Protein AF-A0A7S3SKR7-F1 (afdb_monomer_lite)

Sequence (146 aa):
GEEEERGVGASDSLAQLAGYVDRLGEVCPWTARQRAADLLFHTRKELLEVEQVLRAKEIDESALCSELGDVLFDVLLLIRVAARDLSPAAVSLEACAAAACAKLRRRAPYVSGAAVPASPEEAEAWWQRTKEAEKAEAAKGEEPPP

pLDDT: mean 88.5, std 14.44, range [35.28, 98.5]

Radius of gyration: 19.33 Å; chains: 1; bounding box: 54×40×47 Å

InterPro domains:
  IPR004518 NTP pyrophosphohydrolase MazG-like domain [PF03819] (44-111)
  IPR011551 NTP pyrophosphohydrolase MazG [PTHR30522] (11-138)

Secondary structure (DSSP, 8-state):
---S--PPPHHHHHHHHHHHHHHHHHH-HHHHH--HHHHHHHHHHHHHHHHHHHTSSS--HHHHHHHHHHHHHHHHHHHHHHHHHS-TTTS-HHHHHHHHHHHHHHH-GGGGTS---SSHHHHHHHHHHHHHHHHHHHHTTPPPP-

Foldseek 3Di:
DPDPDPDQDPVRVLVVLLVVLLVCCVPPPVLVPDALVNLVVQLVVLVVQLVVQVPDPDHDPVSNVVSVVSNSSSVSSSLNRNCVVDPVVCGHPVNVVVVVVVLCCQQPVVVVPPDDAPDPVRSVVSNVVSVVVCVVCVVVVHHPDD

Structure (mmCIF, N/CA/C/O backbone):
data_AF-A0A7S3SKR7-F1
#
_entry.id   AF-A0A7S3SKR7-F1
#
loop_
_atom_site.group_PDB
_atom_site.id
_atom_site.type_symbol
_atom_site.label_atom_id
_atom_site.label_alt_id
_atom_site.label_comp_id
_atom_site.label_asym_id
_atom_site.label_entity_id
_atom_site.label_seq_id
_atom_site.pdbx_PDB_ins_code
_atom_site.Cartn_x
_atom_site.Cartn_y
_atom_site.Cartn_z
_atom_site.occupancy
_atom_site.B_iso_or_equiv
_atom_site.auth_seq_id
_atom_site.auth_comp_id
_atom_site.auth_asym_id
_atom_site.auth_atom_id
_atom_site.pdbx_PDB_model_num
ATOM 1 N N . GLY A 1 1 ? -34.530 -3.551 -21.176 1.00 39.09 1 GLY A N 1
ATOM 2 C CA . GLY A 1 1 ? -33.165 -4.084 -21.287 1.00 39.09 1 GLY A CA 1
ATOM 3 C C . GLY A 1 1 ? -32.473 -3.666 -20.026 1.00 39.09 1 GLY A C 1
ATOM 4 O O . GLY A 1 1 ? -32.080 -2.518 -19.933 1.00 39.09 1 GLY A O 1
ATOM 5 N N . GLU A 1 2 ? -32.509 -4.533 -19.025 1.00 35.28 2 GLU A N 1
ATOM 6 C CA . GLU A 1 2 ? -32.189 -4.222 -17.627 1.00 35.28 2 GLU A CA 1
ATOM 7 C C . GLU A 1 2 ? -30.813 -4.800 -17.269 1.00 35.28 2 GLU A C 1
ATOM 9 O O . GLU A 1 2 ? -30.697 -5.650 -16.393 1.00 35.28 2 GLU A O 1
ATOM 14 N N . GLU A 1 3 ? -29.766 -4.396 -17.993 1.00 43.12 3 GLU A N 1
ATOM 15 C CA . GLU A 1 3 ? -28.391 -4.849 -17.709 1.00 43.12 3 GLU A CA 1
ATOM 16 C C . GLU A 1 3 ? -27.381 -3.718 -17.485 1.00 43.12 3 GLU A C 1
ATOM 18 O O . GLU A 1 3 ? -26.205 -3.991 -17.264 1.00 43.12 3 GLU A O 1
ATOM 23 N N . GLU A 1 4 ? -27.810 -2.459 -17.441 1.00 46.44 4 GLU A N 1
ATOM 24 C CA . GLU A 1 4 ? -26.892 -1.319 -17.361 1.00 46.44 4 GLU A CA 1
ATOM 25 C C . GLU A 1 4 ? -27.109 -0.516 -16.074 1.00 46.44 4 GLU A C 1
ATOM 27 O O . GLU A 1 4 ? -27.610 0.594 -16.110 1.00 46.44 4 GLU A O 1
ATOM 32 N N . GLU A 1 5 ? -26.802 -1.131 -14.925 1.00 43.78 5 GLU A N 1
ATOM 33 C CA . GLU A 1 5 ? -26.439 -0.455 -13.661 1.00 43.78 5 GLU A CA 1
ATOM 34 C C . GLU A 1 5 ? -26.072 -1.509 -12.594 1.00 43.78 5 GLU A C 1
ATOM 36 O O . GLU A 1 5 ? -26.720 -1.678 -11.563 1.00 43.78 5 GLU A O 1
ATOM 41 N N . ARG A 1 6 ? -25.009 -2.287 -12.834 1.00 51.09 6 ARG A N 1
ATOM 42 C CA . ARG A 1 6 ? -24.298 -2.922 -11.715 1.00 51.09 6 ARG A CA 1
ATOM 43 C C . ARG A 1 6 ? -23.200 -1.959 -11.306 1.00 51.09 6 ARG A C 1
ATOM 45 O O . ARG A 1 6 ? -22.224 -1.805 -12.033 1.00 51.09 6 ARG A O 1
ATOM 52 N N . GLY A 1 7 ? -23.402 -1.276 -10.180 1.00 48.62 7 GLY A N 1
ATOM 53 C CA . GLY A 1 7 ? -22.378 -0.436 -9.571 1.00 48.62 7 GLY A CA 1
ATOM 54 C C . GLY A 1 7 ? -21.063 -1.206 -9.474 1.00 48.62 7 GLY A C 1
ATOM 55 O O . GLY A 1 7 ? -21.043 -2.346 -9.011 1.00 48.62 7 GLY A O 1
ATOM 56 N N . VAL A 1 8 ? -19.994 -0.589 -9.970 1.00 52.41 8 VAL A N 1
ATOM 57 C CA . VAL A 1 8 ? -18.626 -1.114 -9.923 1.00 52.41 8 VAL A CA 1
ATOM 58 C C . VAL A 1 8 ? -18.305 -1.422 -8.458 1.00 52.41 8 VAL A C 1
ATOM 60 O O . VAL A 1 8 ? -18.342 -0.527 -7.611 1.00 52.41 8 VAL A O 1
ATOM 63 N N . GLY A 1 9 ? -18.076 -2.694 -8.125 1.00 63.62 9 GLY A N 1
ATOM 64 C CA . GLY A 1 9 ? -17.754 -3.085 -6.754 1.00 63.62 9 GLY A CA 1
ATOM 65 C C . GLY A 1 9 ? -16.398 -2.514 -6.327 1.00 63.62 9 GLY A C 1
ATOM 66 O O . GLY A 1 9 ? -15.559 -2.199 -7.165 1.00 63.62 9 GLY A O 1
ATOM 67 N N . ALA A 1 10 ? -16.118 -2.427 -5.023 1.00 66.25 10 ALA A N 1
ATOM 68 C CA . ALA A 1 10 ? -14.816 -1.943 -4.533 1.00 66.25 10 ALA A CA 1
ATOM 69 C C . ALA A 1 10 ? -13.618 -2.728 -5.120 1.00 66.25 10 ALA A C 1
ATOM 71 O O . ALA A 1 10 ? -12.568 -2.151 -5.396 1.00 66.25 10 ALA A O 1
ATOM 72 N N . SER A 1 11 ? -13.798 -4.033 -5.367 1.00 71.75 11 SER A N 1
ATOM 73 C CA . SER A 1 11 ? -12.809 -4.877 -6.054 1.00 71.75 11 SER A CA 1
ATOM 74 C C . SER A 1 11 ? -12.595 -4.469 -7.516 1.00 71.75 11 SER A C 1
ATOM 76 O O . SER A 1 11 ? -11.479 -4.574 -8.020 1.00 71.75 11 SER A O 1
ATOM 78 N N . ASP A 1 12 ? -13.640 -3.988 -8.186 1.00 87.31 12 ASP A N 1
ATOM 79 C CA . ASP A 1 12 ? -13.592 -3.586 -9.591 1.00 87.31 12 ASP A CA 1
ATOM 80 C C . ASP A 1 12 ? -12.916 -2.211 -9.739 1.00 87.31 12 ASP A C 1
ATOM 82 O O . ASP A 1 12 ? -12.088 -2.025 -10.630 1.00 87.31 12 ASP A O 1
ATOM 86 N N . SER A 1 13 ? -13.179 -1.271 -8.821 1.00 93.38 13 SER A N 1
ATOM 87 C CA . SER A 1 13 ? -12.523 0.048 -8.806 1.00 93.38 13 SER A CA 1
ATOM 88 C C . SER A 1 13 ? -11.021 -0.050 -8.527 1.00 93.38 13 SER A C 1
ATOM 90 O O . SER A 1 13 ? -10.226 0.633 -9.172 1.00 93.38 13 SER A O 1
ATOM 92 N N . LEU A 1 14 ? -10.606 -0.926 -7.603 1.00 94.56 14 LEU A N 1
ATOM 93 C CA . LEU A 1 14 ? -9.185 -1.152 -7.324 1.00 94.56 14 LEU A CA 1
ATOM 94 C C . LEU A 1 14 ? -8.464 -1.768 -8.531 1.00 94.56 14 LEU A C 1
ATOM 96 O O . LEU A 1 14 ? -7.369 -1.328 -8.884 1.00 94.56 14 LEU A O 1
ATOM 100 N N . ALA A 1 15 ? -9.084 -2.755 -9.184 1.00 95.00 15 ALA A N 1
ATOM 101 C CA . ALA A 1 15 ? -8.542 -3.355 -10.400 1.00 95.00 15 ALA A CA 1
ATOM 102 C C . ALA A 1 15 ? -8.433 -2.327 -11.539 1.00 95.00 15 ALA A C 1
ATOM 104 O O . ALA A 1 15 ? -7.425 -2.289 -12.246 1.00 95.00 15 ALA A O 1
ATOM 105 N N . GLN A 1 16 ? -9.432 -1.453 -11.686 1.00 96.75 16 GLN A N 1
ATOM 106 C CA . GLN A 1 16 ? -9.399 -0.366 -12.661 1.00 96.75 16 GLN A CA 1
ATOM 107 C C . GLN A 1 16 ? -8.255 0.620 -12.380 1.00 96.75 16 GLN A C 1
ATOM 109 O O . GLN A 1 16 ? -7.514 0.963 -13.302 1.00 96.75 16 GLN A O 1
ATOM 114 N N . LEU A 1 17 ? -8.069 1.039 -11.124 1.00 97.50 17 LEU A N 1
ATOM 115 C CA . LEU A 1 17 ? -6.967 1.922 -10.733 1.00 97.50 17 LEU A CA 1
ATOM 116 C C . LEU A 1 17 ? -5.602 1.294 -11.045 1.00 97.50 17 LEU A C 1
ATOM 118 O O . LEU A 1 17 ? -4.753 1.951 -11.648 1.00 97.50 17 LEU A O 1
ATOM 122 N N . ALA A 1 18 ? -5.407 0.019 -10.694 1.00 96.75 18 ALA A N 1
ATOM 123 C CA . ALA A 1 18 ? -4.184 -0.711 -11.023 1.00 96.75 18 ALA A CA 1
ATOM 124 C C . ALA A 1 18 ? -3.937 -0.741 -12.544 1.00 96.75 18 ALA A C 1
ATOM 126 O O . ALA A 1 18 ? -2.838 -0.420 -12.994 1.00 96.75 18 ALA A O 1
ATOM 127 N N . GLY A 1 19 ? -4.977 -1.003 -13.343 1.00 97.44 19 GLY A N 1
ATOM 128 C CA . GLY A 1 19 ? -4.891 -0.968 -14.806 1.00 97.44 19 GLY A CA 1
ATOM 129 C C . GLY A 1 19 ? -4.534 0.413 -15.372 1.00 97.44 19 GLY A C 1
ATOM 130 O O . GLY A 1 19 ? -3.744 0.514 -16.314 1.00 97.44 19 GLY A O 1
ATOM 131 N N . TYR A 1 20 ? -5.056 1.498 -14.792 1.00 98.31 20 TYR A N 1
ATOM 132 C CA . TYR A 1 20 ? -4.659 2.855 -15.181 1.00 98.31 20 TYR A CA 1
ATOM 133 C C . TYR A 1 20 ? -3.203 3.157 -14.828 1.00 98.31 20 TYR A C 1
ATOM 135 O O . TYR A 1 20 ? -2.496 3.742 -15.648 1.00 98.31 20 TYR A O 1
ATOM 143 N N . VAL A 1 21 ? -2.727 2.727 -13.659 1.00 98.00 21 VAL A N 1
ATOM 144 C CA . VAL A 1 21 ? -1.318 2.870 -13.264 1.00 98.00 21 VAL A CA 1
ATOM 145 C C . VAL A 1 21 ? -0.394 2.100 -14.209 1.00 98.00 21 VAL A C 1
ATOM 147 O O . VAL A 1 21 ? 0.626 2.642 -14.649 1.00 98.00 21 VAL A O 1
ATOM 150 N N . ASP A 1 22 ? -0.766 0.880 -14.593 1.00 96.12 22 ASP A N 1
ATOM 151 C CA . ASP A 1 22 ? -0.016 0.106 -15.583 1.00 96.12 22 ASP A CA 1
ATOM 152 C C . ASP A 1 22 ? 0.060 0.833 -16.920 1.00 96.12 22 ASP A C 1
ATOM 154 O O . ASP A 1 22 ? 1.152 0.996 -17.478 1.00 96.12 22 ASP A O 1
ATOM 158 N N . ARG A 1 23 ? -1.080 1.358 -17.385 1.00 97.81 23 ARG A N 1
ATOM 159 C CA . ARG A 1 23 ? -1.151 2.127 -18.625 1.00 97.81 23 ARG A CA 1
ATOM 160 C C . ARG A 1 23 ? -0.303 3.393 -18.561 1.00 97.81 23 ARG A C 1
ATOM 162 O O . ARG A 1 23 ? 0.401 3.689 -19.525 1.00 97.81 23 ARG A O 1
ATOM 169 N N . LEU A 1 24 ? -0.310 4.122 -17.443 1.00 97.81 24 LEU A N 1
ATOM 170 C CA . LEU A 1 24 ? 0.572 5.275 -17.230 1.00 97.81 24 LEU A CA 1
ATOM 171 C C . LEU A 1 24 ? 2.045 4.877 -17.365 1.00 97.81 24 LEU A C 1
ATOM 173 O O . LEU A 1 24 ? 2.809 5.589 -18.014 1.00 97.81 24 LEU A O 1
ATOM 177 N N . GLY A 1 25 ? 2.435 3.722 -16.825 1.00 94.56 25 GLY A N 1
ATOM 178 C CA . GLY A 1 25 ? 3.785 3.179 -16.978 1.00 94.56 25 GLY A CA 1
ATOM 179 C C . GLY A 1 25 ? 4.194 2.894 -18.429 1.00 94.56 25 GLY A C 1
ATOM 180 O O . GLY A 1 25 ? 5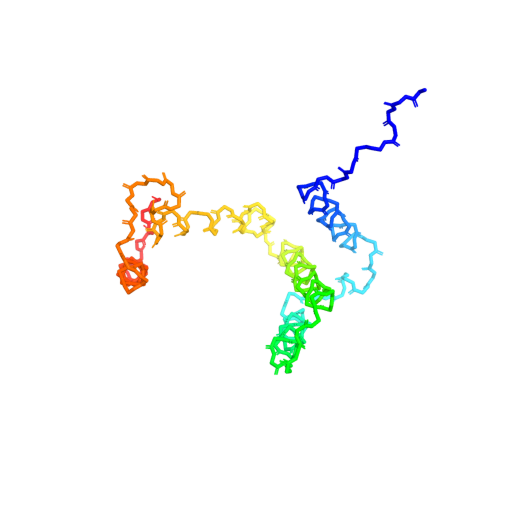.388 2.876 -18.723 1.00 94.56 25 GLY A O 1
ATOM 181 N N . GLU A 1 26 ? 3.233 2.686 -19.330 1.00 94.81 26 GLU A N 1
ATOM 182 C CA . GLU A 1 26 ? 3.468 2.437 -20.757 1.00 94.81 26 GLU A CA 1
ATOM 183 C C . GLU A 1 26 ? 3.466 3.714 -21.602 1.00 94.81 26 GLU A C 1
ATOM 185 O O . GLU A 1 26 ? 4.275 3.841 -22.521 1.00 94.81 26 GLU A O 1
ATOM 190 N N . VAL A 1 27 ? 2.539 4.643 -21.333 1.00 97.25 27 VAL A N 1
ATOM 191 C CA . VAL A 1 27 ? 2.265 5.770 -22.245 1.00 97.25 27 VAL A CA 1
ATOM 192 C C . VAL A 1 27 ? 2.652 7.139 -21.704 1.00 97.25 27 VAL A C 1
ATOM 194 O O . VAL A 1 27 ? 2.736 8.087 -22.484 1.00 97.25 27 VAL A O 1
ATOM 197 N N . CYS A 1 28 ? 2.875 7.285 -20.396 1.00 97.69 28 CYS A N 1
ATOM 198 C CA . CYS A 1 28 ? 3.147 8.586 -19.795 1.00 97.69 28 C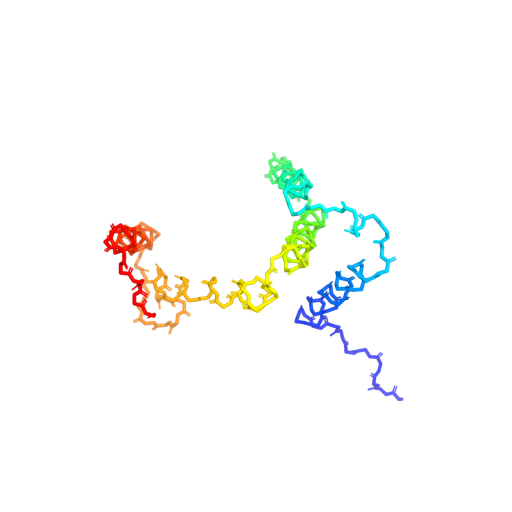YS A CA 1
ATOM 199 C C . CYS A 1 28 ? 4.658 8.886 -19.779 1.00 97.69 28 CYS A C 1
ATOM 201 O O . CYS A 1 28 ? 5.413 8.243 -19.041 1.00 97.69 28 CYS A O 1
ATOM 203 N N . PRO A 1 29 ? 5.136 9.911 -20.514 1.00 96.75 29 PRO A N 1
ATOM 204 C CA . PRO A 1 29 ? 6.556 10.259 -20.536 1.00 96.75 29 PRO A CA 1
ATOM 205 C C . PRO A 1 29 ? 7.060 10.796 -19.190 1.00 96.75 29 PRO A C 1
ATOM 207 O O . PRO A 1 29 ? 8.257 10.723 -18.917 1.00 96.75 29 PRO A O 1
ATOM 210 N N . TRP A 1 30 ? 6.173 11.333 -18.344 1.00 97.12 30 TRP A N 1
ATOM 211 C CA . TRP A 1 30 ? 6.537 11.728 -16.984 1.00 97.12 30 TRP A CA 1
ATOM 212 C C . TRP A 1 30 ? 6.820 10.497 -16.120 1.00 97.12 30 TRP A C 1
ATOM 214 O O . TRP A 1 30 ? 7.888 10.435 -15.514 1.00 97.12 30 TRP A O 1
ATOM 224 N N . THR A 1 31 ? 5.941 9.487 -16.145 1.00 96.19 31 THR A N 1
ATOM 225 C CA . THR A 1 31 ? 6.119 8.217 -15.417 1.00 96.19 31 THR A CA 1
ATOM 226 C C . THR A 1 31 ? 7.371 7.475 -15.878 1.00 96.19 31 THR A C 1
ATOM 228 O O . THR A 1 31 ? 8.146 6.982 -15.059 1.00 96.19 31 THR A O 1
ATOM 231 N N . ALA A 1 32 ? 7.638 7.465 -17.188 1.00 93.31 32 ALA A N 1
ATOM 232 C CA . ALA A 1 32 ? 8.845 6.865 -17.753 1.00 93.31 32 ALA A CA 1
ATOM 233 C C . ALA A 1 32 ? 10.152 7.482 -17.213 1.00 93.31 32 ALA A C 1
ATOM 235 O O . ALA A 1 32 ? 11.179 6.809 -17.194 1.00 93.31 32 ALA A O 1
ATOM 236 N N . ARG A 1 33 ? 10.126 8.742 -16.755 1.00 95.69 33 ARG A N 1
ATOM 237 C CA . ARG A 1 33 ? 11.293 9.451 -16.201 1.00 95.69 33 ARG A CA 1
ATOM 238 C C . ARG A 1 33 ? 11.458 9.302 -14.690 1.00 95.69 33 ARG A C 1
ATOM 240 O O . ARG A 1 33 ? 12.537 9.605 -14.190 1.00 95.69 33 ARG A O 1
ATOM 247 N N . GLN A 1 34 ? 10.423 8.875 -13.970 1.00 96.31 34 GLN A N 1
ATOM 248 C CA . GLN A 1 34 ? 10.490 8.744 -12.513 1.00 96.31 34 GLN A CA 1
ATOM 249 C C . GLN A 1 34 ? 11.355 7.558 -12.118 1.00 96.31 34 GLN A C 1
ATOM 251 O O . GLN A 1 34 ? 11.276 6.516 -12.763 1.00 96.31 34 GLN A O 1
AT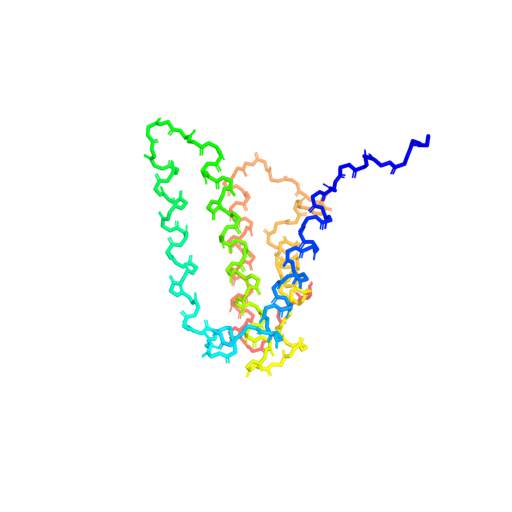OM 256 N N . ARG A 1 35 ? 12.116 7.679 -11.031 1.00 92.81 35 ARG A N 1
ATOM 257 C CA . ARG A 1 35 ? 12.672 6.530 -10.301 1.00 92.81 35 ARG A CA 1
ATOM 258 C C . ARG A 1 35 ? 11.847 6.305 -9.043 1.00 92.81 35 ARG A C 1
ATOM 260 O O . ARG A 1 35 ? 11.294 7.257 -8.495 1.00 92.81 35 ARG A O 1
ATOM 267 N N . ALA A 1 36 ? 11.832 5.078 -8.528 1.00 91.50 36 ALA A N 1
ATOM 268 C CA . ALA A 1 36 ? 11.063 4.747 -7.323 1.00 91.50 36 ALA A CA 1
ATOM 269 C C . ALA A 1 36 ? 11.378 5.674 -6.127 1.00 91.50 36 ALA A C 1
ATOM 271 O O . ALA A 1 36 ? 10.477 6.111 -5.419 1.00 91.50 36 ALA A O 1
ATOM 272 N N . ALA A 1 37 ? 12.649 6.040 -5.932 1.00 91.94 37 ALA A N 1
ATOM 273 C CA . ALA A 1 37 ? 13.052 6.942 -4.851 1.00 91.94 37 ALA A CA 1
ATOM 274 C C . ALA A 1 37 ? 12.494 8.369 -5.000 1.00 91.94 37 ALA A C 1
ATOM 276 O O . ALA A 1 37 ? 12.212 9.014 -3.992 1.00 91.94 37 ALA A O 1
ATOM 277 N N . ASP A 1 38 ? 12.320 8.851 -6.234 1.00 92.56 38 ASP A N 1
ATOM 278 C CA . ASP A 1 38 ? 11.810 10.200 -6.502 1.00 92.56 38 ASP A CA 1
ATOM 279 C C . ASP A 1 38 ? 10.299 10.277 -6.206 1.00 92.56 38 ASP A C 1
ATOM 281 O O . ASP A 1 38 ? 9.808 11.294 -5.719 1.00 92.56 38 ASP A O 1
ATOM 285 N N . LEU A 1 39 ? 9.577 9.163 -6.389 1.00 94.88 39 LEU A N 1
ATOM 286 C CA . LEU A 1 39 ? 8.148 9.057 -6.079 1.00 94.88 39 LEU A CA 1
ATOM 287 C C . LEU A 1 39 ? 7.827 9.137 -4.581 1.00 94.88 39 LEU A C 1
ATOM 289 O O . LEU A 1 39 ? 6.735 9.563 -4.218 1.00 94.88 39 LEU A O 1
ATOM 293 N N . LEU A 1 40 ? 8.780 8.813 -3.697 1.00 94.06 40 LEU A N 1
ATOM 294 C CA . LEU A 1 40 ? 8.574 8.901 -2.244 1.00 94.06 40 LEU A CA 1
ATOM 295 C C . LEU A 1 40 ? 8.234 10.320 -1.776 1.00 94.06 40 LEU A C 1
ATOM 297 O O . LEU A 1 40 ? 7.627 10.484 -0.718 1.00 94.06 40 LEU A O 1
ATOM 301 N N . PHE A 1 41 ? 8.646 11.345 -2.526 1.00 94.00 41 PHE A N 1
ATOM 302 C CA . PHE A 1 41 ? 8.264 12.722 -2.233 1.00 94.00 41 PHE A CA 1
ATOM 303 C C . PHE A 1 41 ? 6.745 12.916 -2.334 1.00 94.00 41 PHE A C 1
ATOM 305 O O . PHE A 1 41 ? 6.163 13.496 -1.419 1.00 94.00 41 PHE A O 1
ATOM 312 N N . HIS A 1 42 ? 6.121 12.389 -3.392 1.00 92.75 42 HIS A N 1
ATOM 313 C CA . HIS A 1 42 ? 4.677 12.473 -3.619 1.00 92.75 42 HIS A CA 1
ATOM 314 C C . HIS A 1 42 ? 3.917 11.727 -2.521 1.00 92.75 42 HIS A C 1
ATOM 316 O O . HIS A 1 42 ? 3.168 12.348 -1.775 1.00 92.75 42 HIS A O 1
ATOM 322 N N . THR A 1 43 ? 4.282 10.468 -2.251 1.00 94.31 43 THR A N 1
ATOM 323 C CA . THR A 1 43 ? 3.594 9.672 -1.221 1.00 94.31 43 THR A CA 1
ATOM 324 C C . THR A 1 43 ? 3.672 10.316 0.165 1.00 94.31 43 THR A C 1
ATOM 326 O O . THR A 1 43 ? 2.732 10.258 0.953 1.00 94.31 43 THR A O 1
ATOM 329 N N . ARG A 1 44 ? 4.807 10.947 0.497 1.00 96.94 44 ARG A N 1
ATOM 330 C CA . ARG A 1 44 ? 4.962 11.674 1.765 1.00 96.94 44 ARG A CA 1
ATOM 331 C C . ARG A 1 44 ? 4.107 12.931 1.821 1.00 96.94 44 ARG A C 1
ATOM 333 O O . ARG A 1 44 ? 3.647 13.265 2.906 1.00 96.94 44 ARG A O 1
ATOM 340 N N . LYS A 1 45 ? 3.951 13.634 0.699 1.00 97.25 45 LYS A N 1
ATOM 341 C CA . LYS A 1 45 ? 3.087 14.807 0.602 1.00 97.25 45 LYS A CA 1
ATOM 342 C C . LYS A 1 45 ? 1.637 14.402 0.869 1.00 97.25 45 LYS A C 1
ATOM 344 O O . LYS A 1 45 ? 1.048 14.967 1.781 1.00 97.25 45 LYS A O 1
ATOM 349 N N . GLU A 1 46 ? 1.143 13.349 0.222 1.00 97.44 46 GLU A N 1
ATOM 350 C CA . GLU A 1 46 ? -0.276 12.982 0.361 1.00 97.44 46 GLU A CA 1
ATOM 351 C C . GLU A 1 46 ? -0.583 12.420 1.758 1.00 97.44 46 GLU A C 1
ATOM 353 O O . GLU A 1 46 ? -1.631 12.691 2.333 1.00 97.44 46 GLU A O 1
ATOM 358 N N . LEU A 1 47 ? 0.388 11.770 2.415 1.00 97.94 47 LEU A N 1
ATOM 359 C CA . LEU A 1 47 ? 0.264 11.430 3.840 1.00 97.94 47 LEU A CA 1
ATOM 360 C C . LEU A 1 47 ? 0.154 12.663 4.757 1.00 97.94 47 LEU A C 1
ATOM 362 O O . LEU A 1 47 ? -0.530 12.595 5.779 1.00 97.94 47 LEU A O 1
ATOM 366 N N . LEU A 1 48 ? 0.818 13.776 4.424 1.00 98.25 48 LEU A N 1
ATOM 367 C CA . LEU A 1 48 ? 0.670 15.031 5.168 1.00 98.25 48 LEU A CA 1
ATOM 368 C C . LEU A 1 48 ? -0.687 15.690 4.891 1.00 98.25 48 LEU A C 1
ATOM 370 O O . LEU A 1 48 ? -1.222 16.338 5.787 1.00 98.25 48 LEU A O 1
ATOM 374 N N . GLU A 1 49 ? -1.253 15.530 3.695 1.00 98.12 49 GLU A N 1
ATOM 375 C CA . GLU A 1 49 ? -2.593 16.032 3.354 1.00 98.12 49 GLU A CA 1
ATOM 376 C C . GLU A 1 49 ? -3.678 15.223 4.089 1.00 98.12 49 GLU A C 1
ATOM 378 O O . GLU A 1 49 ? -4.523 15.811 4.768 1.00 98.12 49 GLU A O 1
ATOM 383 N N . VAL A 1 50 ? -3.552 13.890 4.144 1.00 98.50 50 VAL A N 1
ATOM 384 C CA . VAL A 1 50 ? -4.360 13.026 5.032 1.00 98.50 50 VAL A CA 1
ATOM 385 C C . VAL A 1 50 ? -4.271 13.487 6.492 1.00 98.50 50 VAL A C 1
ATOM 387 O O . VAL A 1 50 ? -5.287 13.610 7.180 1.00 98.50 50 VAL A O 1
ATOM 390 N N . GLU A 1 51 ? -3.060 13.759 6.988 1.00 98.44 51 GLU A N 1
ATOM 391 C CA . GLU A 1 51 ? -2.854 14.244 8.355 1.00 98.44 51 GLU A CA 1
ATOM 392 C C . GLU A 1 51 ? -3.542 15.596 8.602 1.00 98.44 51 GLU A C 1
ATOM 394 O O . GLU A 1 51 ? -4.119 15.800 9.674 1.00 98.44 51 GLU A O 1
ATOM 399 N N . GLN A 1 52 ? -3.509 16.514 7.632 1.00 98.25 52 GLN A N 1
ATOM 400 C CA . GLN A 1 52 ? -4.188 17.807 7.736 1.00 98.25 52 GLN A CA 1
ATOM 401 C C . GLN A 1 52 ? -5.702 17.637 7.882 1.00 98.25 52 GLN A C 1
ATOM 403 O O . GLN A 1 52 ? -6.287 18.255 8.775 1.00 98.25 52 GLN A O 1
ATOM 408 N N . VAL A 1 53 ? -6.322 16.771 7.073 1.00 98.19 53 VAL A N 1
ATOM 409 C CA . VAL A 1 53 ? -7.768 16.506 7.143 1.00 98.19 53 VAL A CA 1
ATOM 410 C C . VAL A 1 53 ? -8.147 15.878 8.487 1.00 98.19 53 VAL A C 1
ATOM 412 O O . VAL A 1 53 ? -9.083 16.333 9.143 1.00 98.19 53 VAL A O 1
ATOM 415 N N . LEU A 1 54 ? -7.384 14.887 8.960 1.00 98.06 54 LEU A N 1
ATOM 416 C CA . LEU A 1 54 ? -7.653 14.203 10.233 1.00 98.06 54 LEU A CA 1
ATOM 417 C C . LEU A 1 54 ? -7.442 15.085 11.475 1.00 98.06 54 LEU A C 1
ATOM 419 O O . LEU A 1 54 ? -7.986 14.789 12.538 1.00 98.06 54 LEU A O 1
ATOM 423 N N . ARG A 1 55 ? -6.642 16.153 11.370 1.00 97.94 55 ARG A N 1
ATOM 424 C CA . ARG A 1 55 ? -6.392 17.113 12.462 1.00 97.94 55 ARG A CA 1
ATOM 425 C C . ARG A 1 55 ? -7.357 18.300 12.468 1.00 97.94 55 ARG A C 1
ATOM 427 O O . ARG A 1 55 ? -7.277 19.133 13.376 1.00 97.94 55 ARG A O 1
ATOM 434 N N . ALA A 1 56 ? -8.233 18.413 11.473 1.00 97.31 56 ALA A N 1
ATOM 435 C CA . ALA A 1 56 ? -9.243 19.457 11.434 1.00 97.31 56 ALA A CA 1
ATOM 436 C C . ALA A 1 56 ? -10.237 19.315 12.603 1.00 97.31 56 ALA A C 1
ATOM 438 O O . ALA A 1 56 ? -10.427 18.239 13.167 1.00 97.31 56 ALA A O 1
ATOM 439 N N . LYS A 1 57 ? -10.880 20.426 12.989 1.00 97.19 57 LYS A N 1
ATOM 440 C CA . LYS A 1 57 ? -11.917 20.403 14.040 1.00 97.19 57 LYS A CA 1
ATOM 441 C C . LYS A 1 57 ? -13.128 19.563 13.638 1.00 97.19 57 LYS A C 1
ATOM 443 O O . LYS A 1 57 ? -13.751 18.946 14.494 1.00 97.19 57 LYS A O 1
ATOM 448 N N . GLU A 1 58 ? -13.446 19.590 12.353 1.00 97.56 58 GLU A N 1
ATOM 449 C CA . GLU A 1 58 ? -14.491 18.804 11.715 1.00 97.56 58 GLU A CA 1
ATOM 450 C C . GLU A 1 58 ? -13.834 18.071 10.549 1.00 97.56 58 GLU A C 1
ATOM 452 O O . GLU A 1 58 ? -13.083 18.680 9.784 1.00 97.56 58 GLU A O 1
ATOM 457 N N . ILE A 1 59 ? -14.068 16.764 10.459 1.00 97.81 59 ILE A N 1
ATOM 458 C CA . ILE A 1 59 ? -13.474 15.921 9.422 1.00 97.81 59 ILE A CA 1
ATOM 459 C C . ILE A 1 59 ? -14.362 15.999 8.184 1.00 97.81 59 ILE A C 1
ATOM 461 O O . ILE A 1 59 ? -15.534 15.627 8.234 1.00 97.81 59 ILE A O 1
ATOM 465 N N . ASP A 1 60 ? -13.789 16.453 7.073 1.00 97.81 60 ASP A N 1
ATOM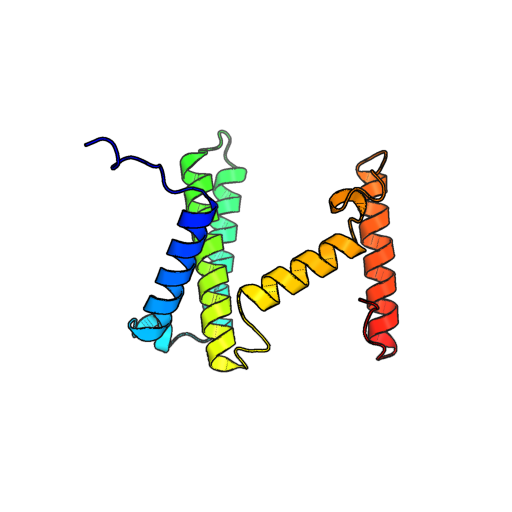 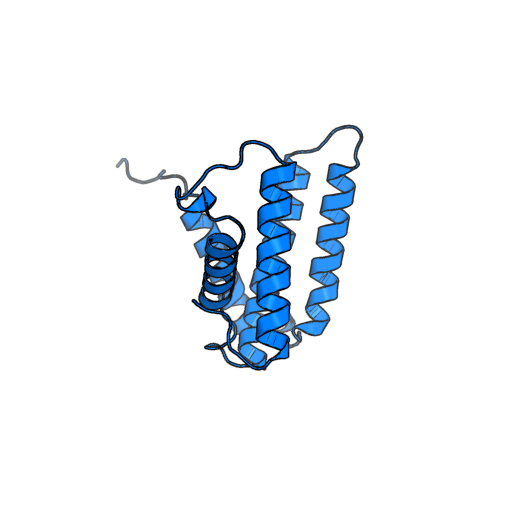466 C CA . ASP A 1 60 ? -14.400 16.313 5.755 1.00 97.81 60 ASP A CA 1
ATOM 467 C C . ASP A 1 60 ? -14.106 14.902 5.225 1.00 97.81 60 ASP A C 1
ATOM 469 O O . ASP A 1 60 ? -12.991 14.588 4.804 1.00 97.81 60 ASP A O 1
ATOM 473 N N . GLU A 1 61 ? -15.111 14.028 5.290 1.00 98.31 61 GLU A N 1
ATOM 474 C CA . GLU A 1 61 ? -15.008 12.630 4.857 1.00 98.31 61 GLU A CA 1
ATOM 475 C C . GLU A 1 61 ? -14.718 12.500 3.355 1.00 98.31 61 GLU A C 1
ATOM 477 O O . GLU A 1 61 ? -14.018 11.573 2.942 1.00 98.31 61 GLU A O 1
ATOM 482 N N . SER A 1 62 ? -15.216 13.433 2.535 1.00 98.12 62 SER A N 1
ATOM 483 C CA . SER A 1 62 ? -14.978 13.424 1.091 1.00 98.12 62 SER A CA 1
ATOM 484 C C . SER A 1 62 ? -13.537 13.804 0.783 1.00 98.12 62 SER A C 1
ATOM 486 O O . SER A 1 62 ? -12.899 13.147 -0.040 1.00 98.12 62 SER A O 1
ATOM 488 N N . ALA A 1 63 ? -13.015 14.834 1.454 1.00 98.00 63 ALA A N 1
ATOM 489 C CA . ALA A 1 63 ? -11.608 15.200 1.347 1.00 98.00 63 ALA A CA 1
ATOM 490 C C . ALA A 1 63 ? -10.720 14.046 1.826 1.00 98.00 63 ALA A C 1
ATOM 492 O O . ALA A 1 63 ? -9.828 13.620 1.101 1.00 98.00 63 ALA A O 1
ATOM 493 N N . LEU A 1 64 ? -11.026 13.450 2.984 1.00 98.44 64 LEU A N 1
ATOM 494 C CA . LEU A 1 64 ? -10.269 12.313 3.511 1.00 98.44 64 LEU A CA 1
ATOM 495 C C . LEU A 1 64 ? -10.243 11.130 2.533 1.00 98.44 64 LEU A C 1
ATOM 497 O O . LEU A 1 64 ? -9.196 10.516 2.336 1.00 98.44 64 LEU A O 1
ATOM 501 N N . CYS A 1 65 ? -11.382 10.806 1.914 1.00 97.94 65 CYS A N 1
ATOM 502 C CA . CYS A 1 65 ? -11.457 9.746 0.913 1.00 97.94 65 CYS A CA 1
ATOM 503 C C . CYS A 1 65 ? -10.618 10.066 -0.334 1.00 97.94 65 CYS A C 1
ATOM 505 O O . CYS A 1 65 ? -10.006 9.152 -0.887 1.00 97.94 65 CYS A O 1
ATOM 507 N N . SER A 1 66 ? -10.579 11.333 -0.762 1.00 98.00 66 SER A N 1
ATOM 508 C CA . SER A 1 66 ? -9.737 11.786 -1.877 1.00 98.00 66 SER A CA 1
ATOM 509 C C . SER A 1 66 ? -8.257 11.590 -1.558 1.00 98.00 66 SER A C 1
ATOM 511 O O . SER A 1 66 ? -7.576 10.870 -2.281 1.00 98.00 66 SER A O 1
ATOM 513 N N . GLU A 1 67 ? -7.790 12.111 -0.420 1.00 98.38 67 GLU A N 1
ATOM 514 C CA . GLU A 1 67 ? -6.372 12.039 -0.039 1.00 98.38 67 GLU A CA 1
ATOM 515 C C . GLU A 1 67 ? -5.900 10.593 0.196 1.00 98.38 67 GLU A C 1
ATOM 517 O O . GLU A 1 67 ? -4.797 10.199 -0.185 1.00 98.38 67 GLU A O 1
ATOM 522 N N . LEU A 1 68 ? -6.748 9.739 0.784 1.00 98.25 68 LEU A N 1
ATOM 523 C CA . LEU A 1 68 ? -6.455 8.305 0.905 1.00 98.25 68 LEU A CA 1
ATOM 524 C C . LEU A 1 68 ? -6.411 7.605 -0.463 1.00 98.25 68 LEU A C 1
ATOM 526 O O . LEU A 1 68 ? -5.640 6.658 -0.643 1.00 98.25 68 LEU A O 1
ATOM 530 N N . GLY A 1 69 ? -7.226 8.059 -1.417 1.00 98.00 69 GLY A N 1
ATOM 531 C CA . GLY A 1 69 ? -7.183 7.621 -2.809 1.00 98.00 69 GLY A CA 1
ATOM 532 C C . GLY A 1 69 ? -5.868 7.997 -3.492 1.00 98.00 69 GLY A C 1
ATOM 533 O O . GLY A 1 69 ? -5.279 7.150 -4.165 1.00 98.00 69 GLY A O 1
ATOM 534 N N . ASP A 1 70 ? -5.365 9.206 -3.249 1.00 98.31 70 ASP A N 1
ATOM 535 C CA . ASP A 1 70 ? -4.080 9.669 -3.779 1.00 98.31 70 ASP A CA 1
ATOM 536 C C . ASP A 1 70 ? -2.907 8.886 -3.175 1.00 98.31 70 ASP A C 1
ATOM 538 O O . ASP A 1 70 ? -2.034 8.418 -3.907 1.00 98.31 70 ASP A O 1
ATOM 542 N N . VAL A 1 71 ? -2.938 8.588 -1.868 1.00 98.25 71 VAL A N 1
ATOM 543 C CA . VAL A 1 71 ? -1.966 7.673 -1.238 1.00 98.25 71 VAL A CA 1
ATOM 544 C C . VAL A 1 71 ? -2.002 6.283 -1.886 1.00 98.25 71 VAL A C 1
ATOM 546 O O . VAL A 1 71 ? -0.950 5.688 -2.138 1.00 98.25 71 VAL A O 1
ATOM 549 N N . LEU A 1 72 ? -3.193 5.744 -2.167 1.00 97.56 72 LEU A N 1
ATOM 550 C CA . LEU A 1 72 ? -3.337 4.447 -2.832 1.00 97.56 72 LEU A CA 1
ATOM 551 C C . LEU A 1 72 ? -2.764 4.479 -4.257 1.00 97.56 72 LEU A C 1
ATOM 553 O O . LEU A 1 72 ? -2.013 3.574 -4.632 1.00 97.56 72 LEU A O 1
ATOM 557 N N . PHE A 1 73 ? -3.085 5.515 -5.033 1.00 98.12 73 PHE A N 1
ATOM 558 C CA . PHE A 1 73 ? -2.540 5.732 -6.372 1.00 98.12 73 PHE A CA 1
ATOM 559 C C . PHE A 1 73 ? -1.008 5.817 -6.352 1.00 98.12 73 PHE A C 1
ATOM 561 O O . PHE A 1 73 ? -0.344 5.094 -7.099 1.00 98.12 73 PHE A O 1
ATOM 568 N N . ASP A 1 74 ? -0.442 6.625 -5.457 1.00 97.88 74 ASP A N 1
ATOM 569 C CA . ASP A 1 74 ? 1.000 6.822 -5.332 1.00 97.88 74 ASP A CA 1
ATOM 570 C C . ASP A 1 74 ? 1.738 5.534 -4.954 1.00 97.88 74 ASP A C 1
ATOM 572 O O . ASP A 1 74 ? 2.807 5.245 -5.499 1.00 97.88 74 ASP A O 1
ATOM 576 N N . VAL A 1 75 ? 1.168 4.714 -4.064 1.00 97.62 75 VAL A N 1
ATOM 577 C CA . VAL A 1 75 ? 1.738 3.404 -3.709 1.00 97.62 75 VAL A CA 1
ATOM 578 C C . VAL A 1 75 ? 1.718 2.452 -4.905 1.00 97.62 75 VAL A C 1
ATOM 580 O O . VAL A 1 75 ? 2.714 1.768 -5.154 1.00 97.62 75 VAL A O 1
ATOM 583 N N . LEU A 1 76 ? 0.627 2.410 -5.675 1.00 97.25 76 LEU A N 1
ATOM 584 C CA . LEU A 1 76 ? 0.552 1.589 -6.887 1.00 97.25 76 LEU A CA 1
ATOM 585 C C . LEU A 1 76 ? 1.564 2.055 -7.940 1.00 97.25 76 LEU A C 1
ATOM 587 O O . LEU A 1 76 ? 2.263 1.230 -8.534 1.00 97.25 76 LEU A O 1
ATOM 591 N N . LEU A 1 77 ? 1.698 3.368 -8.135 1.00 97.56 77 LEU A N 1
ATOM 592 C CA . LEU A 1 77 ? 2.677 3.946 -9.050 1.00 97.56 77 LEU A CA 1
ATOM 593 C C . LEU A 1 77 ? 4.113 3.633 -8.609 1.00 97.56 77 LEU A C 1
ATOM 595 O O . LEU A 1 77 ? 4.951 3.263 -9.437 1.00 97.56 77 LEU A O 1
ATOM 599 N N . LEU A 1 78 ? 4.389 3.712 -7.305 1.00 96.62 78 LEU A N 1
ATOM 600 C CA . LEU A 1 78 ? 5.671 3.336 -6.717 1.00 96.62 78 LEU A CA 1
ATOM 601 C C . LEU A 1 78 ? 5.993 1.859 -6.963 1.00 96.62 78 LEU A C 1
ATOM 603 O O . LEU A 1 78 ? 7.102 1.554 -7.403 1.00 96.62 78 LEU A O 1
ATOM 607 N N . ILE A 1 79 ? 5.037 0.951 -6.738 1.00 96.25 79 ILE A N 1
ATOM 608 C CA . ILE A 1 79 ? 5.191 -0.482 -7.037 1.00 96.25 79 ILE A CA 1
ATOM 609 C C . ILE A 1 79 ? 5.502 -0.675 -8.522 1.00 96.25 79 ILE A C 1
ATOM 611 O O . ILE A 1 79 ? 6.457 -1.371 -8.861 1.00 96.25 79 ILE A O 1
ATOM 615 N N . ARG A 1 80 ? 4.753 -0.019 -9.415 1.00 95.69 80 ARG A N 1
ATOM 616 C CA . ARG A 1 80 ? 4.917 -0.145 -10.868 1.00 95.69 80 ARG A CA 1
ATOM 617 C C . ARG A 1 80 ? 6.282 0.333 -11.367 1.00 95.69 80 ARG A C 1
ATOM 619 O O . ARG A 1 80 ? 6.864 -0.289 -12.263 1.00 95.69 80 ARG A O 1
ATOM 626 N N . VAL A 1 81 ? 6.795 1.432 -10.816 1.00 95.38 81 VAL A N 1
ATOM 627 C CA . VAL A 1 81 ? 8.123 1.964 -11.159 1.00 95.38 81 VAL A CA 1
ATOM 628 C C . VAL A 1 81 ? 9.233 1.123 -10.525 1.00 95.38 81 VAL A C 1
ATOM 630 O O . VAL A 1 81 ? 10.212 0.813 -11.199 1.00 95.38 81 VAL A O 1
ATOM 633 N N . ALA A 1 82 ? 9.066 0.667 -9.282 1.00 94.38 82 ALA A N 1
ATOM 634 C CA . ALA A 1 82 ? 10.015 -0.240 -8.641 1.00 94.38 82 ALA A CA 1
ATOM 635 C C . ALA A 1 82 ? 10.119 -1.586 -9.380 1.00 94.38 82 ALA A C 1
ATOM 637 O O . ALA A 1 82 ? 11.223 -2.087 -9.580 1.00 94.38 82 ALA A O 1
ATOM 638 N N . ALA A 1 83 ? 8.995 -2.135 -9.851 1.00 94.19 83 ALA A N 1
ATOM 639 C CA . ALA A 1 83 ? 8.948 -3.342 -10.677 1.00 94.19 83 ALA A CA 1
ATOM 640 C C . ALA A 1 83 ? 9.753 -3.187 -11.977 1.00 94.19 83 ALA A C 1
ATOM 642 O O . ALA A 1 83 ? 10.464 -4.106 -12.380 1.00 94.19 83 ALA A O 1
ATOM 643 N N . ARG A 1 84 ? 9.652 -2.012 -12.619 1.00 92.25 84 ARG A N 1
ATOM 644 C CA . ARG A 1 84 ? 10.396 -1.663 -13.840 1.00 92.25 84 ARG A CA 1
ATOM 645 C C . ARG A 1 84 ? 11.901 -1.567 -13.587 1.00 92.25 84 ARG A C 1
ATOM 647 O O . ARG A 1 84 ? 12.675 -2.034 -14.414 1.00 92.25 84 ARG A O 1
ATOM 654 N N . ASP A 1 85 ? 12.300 -0.933 -12.485 1.00 86.81 85 ASP A N 1
ATOM 655 C CA . ASP A 1 85 ? 13.711 -0.668 -12.165 1.00 86.81 85 ASP A CA 1
ATOM 656 C C . ASP A 1 85 ? 14.438 -1.899 -11.591 1.00 86.81 85 ASP A C 1
ATOM 658 O O . ASP A 1 85 ? 15.667 -1.960 -11.621 1.00 86.81 85 ASP A O 1
ATOM 662 N N . LEU A 1 86 ? 13.687 -2.866 -11.053 1.00 86.94 86 LEU A N 1
ATOM 663 C CA . LEU A 1 86 ? 14.201 -4.070 -10.401 1.00 86.94 86 LEU A CA 1
ATOM 664 C C . LEU A 1 86 ? 13.780 -5.337 -11.168 1.00 86.94 86 LEU A C 1
ATOM 666 O O . LEU A 1 86 ? 14.159 -5.538 -12.317 1.00 86.94 86 LEU A O 1
ATOM 670 N N . SER A 1 87 ? 13.033 -6.227 -10.512 1.00 82.38 87 SER A N 1
ATOM 671 C CA . SER A 1 87 ? 12.497 -7.456 -11.087 1.00 82.38 87 SER A CA 1
ATOM 672 C C . SER A 1 87 ? 10.987 -7.495 -10.851 1.00 82.38 87 SER A C 1
ATOM 674 O O . SER A 1 87 ? 10.575 -7.481 -9.686 1.00 82.38 87 SER A O 1
ATOM 676 N N . PRO A 1 88 ? 10.158 -7.617 -11.904 1.00 76.62 88 PRO A N 1
ATOM 677 C CA . PRO A 1 88 ? 8.708 -7.745 -11.763 1.00 76.62 88 PRO A CA 1
ATOM 678 C C . PRO A 1 88 ? 8.274 -8.958 -10.932 1.00 76.62 88 PRO A C 1
ATOM 680 O O . PRO A 1 88 ? 7.210 -8.939 -10.331 1.00 76.62 88 PRO A O 1
ATOM 683 N N . ALA A 1 89 ? 9.101 -10.009 -10.859 1.00 76.75 89 ALA A N 1
ATOM 684 C CA . ALA A 1 89 ? 8.830 -11.165 -10.003 1.00 76.75 89 ALA A CA 1
ATOM 685 C C . ALA A 1 89 ? 9.129 -10.891 -8.516 1.00 76.75 89 ALA A C 1
ATOM 687 O O . ALA A 1 89 ? 8.595 -11.575 -7.648 1.00 76.75 89 ALA A O 1
ATOM 688 N N . ALA A 1 90 ? 9.995 -9.917 -8.221 1.00 79.12 90 ALA A N 1
ATOM 689 C CA . ALA A 1 90 ? 10.379 -9.558 -6.856 1.00 79.12 90 ALA A CA 1
ATOM 690 C C . ALA A 1 90 ? 9.516 -8.426 -6.280 1.00 79.12 90 ALA A C 1
ATOM 692 O O . ALA A 1 90 ? 9.279 -8.387 -5.074 1.00 79.12 90 ALA A O 1
ATOM 693 N N . VAL A 1 91 ? 9.061 -7.498 -7.127 1.00 90.94 91 VAL A N 1
ATOM 694 C CA . VAL A 1 91 ? 8.248 -6.345 -6.731 1.00 90.94 91 VAL A CA 1
ATOM 695 C C . VAL A 1 91 ? 7.088 -6.214 -7.714 1.00 90.94 91 VAL A C 1
ATOM 697 O O . VAL A 1 91 ? 7.270 -5.752 -8.834 1.00 90.94 91 VAL A O 1
ATOM 700 N N . SER A 1 92 ? 5.902 -6.638 -7.285 1.00 93.75 92 SER A N 1
ATOM 701 C CA . SER A 1 92 ? 4.625 -6.486 -7.993 1.00 93.75 92 SER A CA 1
ATOM 702 C C . SER A 1 92 ? 3.515 -6.204 -6.983 1.00 93.75 92 SER A C 1
ATOM 704 O O . SER A 1 92 ? 3.715 -6.379 -5.776 1.00 93.75 92 SER A O 1
ATOM 706 N N . LEU A 1 93 ? 2.335 -5.795 -7.458 1.00 94.31 93 LEU A N 1
ATOM 707 C CA . LEU A 1 93 ? 1.176 -5.599 -6.588 1.00 94.31 93 LEU A CA 1
ATOM 708 C C . LEU A 1 93 ? 0.837 -6.891 -5.829 1.00 94.31 93 LEU A C 1
ATOM 710 O O . LEU A 1 93 ? 0.665 -6.873 -4.610 1.00 94.31 93 LEU A O 1
ATOM 714 N N . GLU A 1 94 ? 0.829 -8.021 -6.531 1.00 93.94 94 GLU A N 1
ATOM 715 C CA . GLU A 1 94 ? 0.559 -9.348 -5.979 1.00 93.94 94 GLU A CA 1
ATOM 716 C C . GLU A 1 94 ? 1.623 -9.758 -4.962 1.00 93.94 94 GLU A C 1
ATOM 718 O O . GLU A 1 94 ? 1.280 -10.224 -3.877 1.00 93.94 94 GLU A O 1
ATOM 723 N N . ALA A 1 95 ? 2.907 -9.558 -5.276 1.00 94.31 95 ALA A N 1
ATOM 724 C CA . ALA A 1 95 ? 4.003 -9.903 -4.375 1.00 94.31 95 ALA A CA 1
ATOM 725 C C . ALA A 1 95 ? 3.958 -9.061 -3.088 1.00 94.31 95 ALA A C 1
ATOM 727 O O . ALA A 1 95 ? 4.078 -9.599 -1.983 1.00 94.31 95 ALA A O 1
ATOM 728 N N . CYS A 1 96 ? 3.719 -7.750 -3.206 1.00 95.12 96 CYS A N 1
ATOM 729 C CA . CYS A 1 96 ? 3.572 -6.852 -2.063 1.00 95.12 96 CYS A CA 1
ATOM 730 C C . CYS A 1 96 ? 2.354 -7.218 -1.200 1.00 95.12 96 CYS A C 1
ATOM 732 O O . CYS A 1 96 ? 2.474 -7.299 0.027 1.00 95.12 96 CYS A O 1
ATOM 734 N N . ALA A 1 97 ? 1.204 -7.488 -1.824 1.00 94.69 97 ALA A N 1
ATOM 735 C CA . ALA A 1 97 ? -0.009 -7.906 -1.127 1.00 94.69 97 ALA A CA 1
ATOM 736 C C . ALA A 1 97 ? 0.181 -9.258 -0.422 1.00 94.69 97 ALA A C 1
ATOM 738 O O . ALA A 1 97 ? -0.127 -9.385 0.763 1.00 94.69 97 ALA A O 1
ATOM 739 N N . ALA A 1 98 ? 0.766 -10.249 -1.102 1.00 94.19 98 ALA A N 1
ATOM 740 C CA . ALA A 1 98 ? 1.060 -11.559 -0.527 1.00 94.19 98 ALA A CA 1
ATOM 741 C C . ALA A 1 98 ? 1.999 -11.451 0.683 1.00 94.19 98 ALA A C 1
ATOM 743 O O . ALA A 1 98 ? 1.728 -12.050 1.728 1.00 94.19 98 ALA A O 1
ATOM 744 N N . ALA A 1 99 ? 3.054 -10.634 0.585 1.00 93.94 99 ALA A N 1
ATOM 745 C CA . ALA A 1 99 ? 3.974 -10.379 1.689 1.00 93.94 99 ALA A CA 1
ATOM 746 C C . ALA A 1 99 ? 3.278 -9.705 2.887 1.00 93.94 99 ALA A C 1
ATOM 748 O O . ALA A 1 99 ? 3.532 -10.068 4.041 1.00 93.94 99 ALA A O 1
ATOM 749 N N . ALA A 1 100 ? 2.377 -8.748 2.638 1.00 94.38 100 ALA A N 1
ATOM 750 C CA . ALA A 1 100 ? 1.579 -8.112 3.684 1.00 94.38 100 ALA A CA 1
ATOM 751 C C . ALA A 1 100 ? 0.616 -9.108 4.352 1.00 94.38 100 ALA A C 1
ATOM 753 O O . ALA A 1 100 ? 0.579 -9.189 5.580 1.00 94.38 100 ALA A O 1
ATOM 754 N N . CYS A 1 101 ? -0.097 -9.925 3.571 1.00 93.94 101 CYS A N 1
ATOM 755 C CA . CYS A 1 101 ? -0.989 -10.960 4.090 1.00 93.94 101 CYS A CA 1
ATOM 756 C C . CYS A 1 101 ? -0.245 -12.005 4.929 1.00 93.94 101 CYS A C 1
ATOM 758 O O . CYS A 1 101 ? -0.704 -12.341 6.019 1.00 93.94 101 CYS A O 1
ATOM 760 N N . ALA A 1 102 ? 0.904 -12.506 4.464 1.00 92.12 102 ALA A N 1
ATOM 761 C CA . ALA A 1 102 ? 1.715 -13.463 5.218 1.00 92.12 102 ALA A CA 1
ATOM 762 C C . ALA A 1 102 ? 2.159 -12.877 6.569 1.00 92.12 102 ALA A C 1
ATOM 764 O O . ALA A 1 102 ? 1.987 -13.504 7.614 1.00 92.12 102 ALA A O 1
ATOM 765 N N . LYS A 1 103 ? 2.626 -11.621 6.568 1.00 92.56 103 LYS A N 1
ATOM 766 C CA . LYS A 1 103 ? 2.983 -10.892 7.793 1.00 92.56 103 LYS A CA 1
ATOM 767 C C . LYS A 1 103 ? 1.798 -10.752 8.751 1.00 92.56 103 LYS A C 1
ATOM 769 O O . LYS A 1 103 ? 1.969 -10.963 9.950 1.00 92.56 103 LYS A O 1
ATOM 774 N N . LEU A 1 104 ? 0.611 -10.414 8.241 1.00 92.56 104 LEU A N 1
ATOM 775 C CA . LEU A 1 104 ? -0.601 -10.305 9.057 1.00 92.56 104 LEU A CA 1
ATOM 776 C C . LEU A 1 104 ? -1.003 -11.654 9.659 1.00 92.56 104 LEU A C 1
ATOM 778 O O . LEU A 1 104 ? -1.286 -11.704 10.848 1.00 92.56 104 LEU A O 1
ATOM 782 N N . ARG A 1 105 ? -0.953 -12.757 8.901 1.00 89.69 105 ARG A N 1
ATOM 783 C CA . ARG A 1 105 ? -1.263 -14.095 9.442 1.00 89.69 105 ARG A CA 1
ATOM 784 C C . ARG A 1 105 ? -0.345 -14.485 10.600 1.00 89.69 105 ARG A C 1
ATOM 786 O O . ARG A 1 105 ? -0.821 -15.072 11.565 1.00 89.69 105 ARG A O 1
ATOM 793 N N . ARG A 1 106 ? 0.944 -14.129 10.531 1.00 90.38 106 ARG A N 1
ATOM 794 C CA . ARG A 1 106 ? 1.905 -14.417 11.608 1.00 90.38 106 ARG A CA 1
ATOM 795 C C . ARG A 1 106 ? 1.745 -13.495 12.815 1.00 90.38 106 ARG A C 1
ATOM 797 O O . ARG A 1 106 ? 1.696 -13.973 13.941 1.00 90.38 106 ARG A O 1
ATOM 804 N N . ARG A 1 107 ? 1.672 -12.175 12.603 1.00 91.81 107 ARG A N 1
ATOM 805 C CA . ARG A 1 107 ? 1.673 -11.184 13.701 1.00 91.81 107 ARG A CA 1
ATOM 806 C C . ARG A 1 107 ? 0.290 -10.892 14.288 1.00 91.81 107 ARG A C 1
ATOM 808 O O . ARG A 1 107 ? 0.203 -10.368 15.394 1.00 91.81 107 ARG A O 1
ATOM 815 N N . ALA A 1 108 ? -0.769 -11.216 13.555 1.00 90.88 108 ALA A N 1
ATOM 816 C CA . ALA A 1 108 ? -2.166 -11.009 13.919 1.00 90.88 108 ALA A CA 1
ATOM 817 C C . ALA A 1 108 ? -3.003 -12.268 13.585 1.00 90.88 108 ALA A C 1
ATOM 819 O O . ALA A 1 108 ? -3.898 -12.217 12.737 1.00 90.88 108 ALA A O 1
ATOM 820 N N . PRO A 1 109 ? -2.742 -13.420 14.239 1.00 83.81 109 PRO A N 1
ATOM 821 C CA . PRO A 1 109 ? -3.379 -14.704 13.906 1.00 83.81 109 PRO A CA 1
ATOM 822 C C . PRO A 1 109 ? -4.911 -14.721 14.097 1.00 83.81 109 PRO A C 1
ATOM 824 O O . PRO A 1 109 ? -5.601 -15.592 13.562 1.00 83.81 109 PRO A O 1
ATOM 827 N N . TYR A 1 110 ? -5.472 -13.731 14.801 1.00 86.50 110 TYR A N 1
ATOM 828 C CA . TYR A 1 110 ? -6.918 -13.483 14.874 1.00 86.50 110 TYR A CA 1
ATOM 829 C C . TYR A 1 110 ? -7.552 -13.192 13.513 1.00 86.50 110 TYR A C 1
ATOM 831 O O . TYR A 1 110 ? -8.726 -13.499 13.327 1.00 86.50 110 TYR A O 1
ATOM 839 N N . VAL A 1 111 ? -6.804 -12.647 12.548 1.00 87.31 111 VAL A N 1
ATOM 840 C CA . VAL A 1 111 ? -7.328 -12.343 11.205 1.00 87.31 111 VAL A CA 1
ATOM 841 C C . VAL A 1 111 ? -7.762 -13.615 10.467 1.00 87.31 111 VAL A C 1
ATOM 843 O O . VAL A 1 111 ? -8.696 -13.575 9.673 1.00 87.31 111 VAL A O 1
ATOM 846 N N . SER A 1 112 ? -7.133 -14.759 10.753 1.00 82.56 112 SER A N 1
ATOM 847 C CA . SER A 1 112 ? -7.528 -16.070 10.220 1.00 82.56 112 SER A CA 1
ATOM 848 C C . SER A 1 112 ? -8.420 -16.878 11.173 1.00 82.56 112 SER A C 1
ATOM 850 O O . SER A 1 112 ? -8.633 -18.064 10.941 1.00 82.56 112 SER A O 1
ATOM 852 N N . GLY A 1 113 ? -8.919 -16.267 12.255 1.00 78.38 113 GLY A N 1
ATOM 853 C CA . GLY A 1 113 ? -9.822 -16.907 13.217 1.00 78.38 113 GLY A CA 1
ATOM 854 C C . GLY A 1 113 ? -9.162 -17.886 14.195 1.00 78.38 113 GLY A C 1
ATOM 855 O O . GLY A 1 113 ? -9.871 -18.633 14.860 1.00 78.38 113 GLY A O 1
ATOM 856 N N . ALA A 1 114 ? -7.827 -17.904 14.300 1.00 73.38 114 ALA A N 1
ATOM 857 C CA . ALA A 1 114 ? -7.120 -18.882 15.133 1.00 73.38 114 ALA A CA 1
ATOM 858 C C . ALA A 1 114 ? -7.227 -18.587 16.643 1.00 73.38 114 ALA A C 1
ATOM 860 O O . ALA A 1 114 ? -7.341 -19.512 17.443 1.00 73.38 114 ALA A O 1
ATOM 861 N N . ALA A 1 115 ? -7.186 -17.310 17.038 1.00 77.44 115 ALA A N 1
ATOM 862 C CA . ALA A 1 115 ? -7.343 -16.859 18.423 1.00 77.44 115 ALA A CA 1
ATOM 863 C C . ALA A 1 115 ? -7.650 -15.359 18.443 1.00 77.44 115 ALA A C 1
ATOM 865 O O . ALA A 1 115 ? -6.972 -14.631 17.730 1.00 77.44 115 ALA A O 1
ATOM 866 N N . VAL A 1 116 ? -8.617 -14.898 19.244 1.00 86.31 116 VAL A N 1
ATOM 867 C CA . VAL A 1 116 ? -8.996 -13.475 19.370 1.00 86.31 116 VAL A CA 1
ATOM 868 C C . VAL A 1 116 ? -8.374 -12.890 20.646 1.00 86.31 116 VAL A C 1
ATOM 870 O O . VAL A 1 116 ? -8.558 -13.494 21.703 1.00 86.31 116 VAL A O 1
ATOM 873 N N . PRO A 1 117 ? -7.646 -11.758 20.584 1.00 89.38 117 PRO A N 1
ATOM 874 C CA . PRO A 1 117 ? -7.072 -11.129 21.770 1.00 89.38 117 PRO A CA 1
ATOM 875 C C . PRO A 1 117 ? -8.183 -10.564 22.664 1.00 89.38 117 PR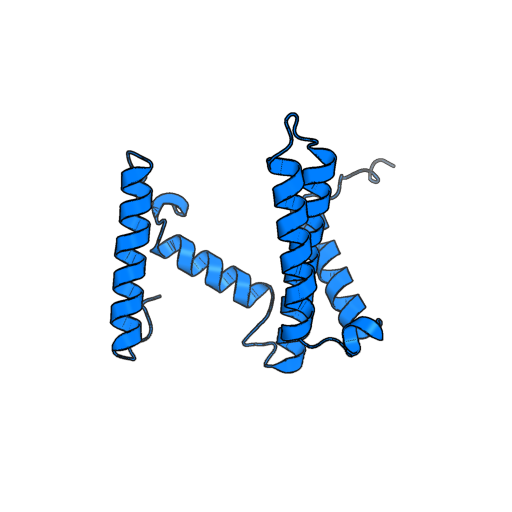O A C 1
ATOM 877 O O . PRO A 1 117 ? -9.171 -10.019 22.170 1.00 89.38 117 PRO A O 1
ATOM 880 N N . ALA A 1 118 ? -8.020 -10.670 23.981 1.00 92.00 118 ALA A N 1
ATOM 881 C CA . ALA A 1 118 ? -8.984 -10.183 24.963 1.00 92.00 118 ALA A CA 1
ATOM 882 C C . ALA A 1 118 ? -8.933 -8.656 25.151 1.00 92.00 118 ALA A C 1
ATOM 884 O O . ALA A 1 118 ? -9.878 -8.078 25.691 1.00 92.00 118 ALA A O 1
ATOM 885 N N . SER A 1 119 ? -7.852 -7.994 24.716 1.00 93.94 119 SER A N 1
ATOM 886 C CA . SER A 1 119 ? -7.702 -6.536 24.778 1.00 93.94 119 SER A CA 1
ATOM 887 C C . SER A 1 119 ? -6.769 -5.979 23.684 1.00 93.94 119 SER A C 1
ATOM 889 O O . SER A 1 119 ? -5.995 -6.737 23.086 1.00 93.94 119 SER A O 1
ATOM 891 N N . PRO A 1 120 ? -6.796 -4.656 23.419 1.00 93.94 120 PRO A N 1
ATOM 892 C CA . PRO A 1 120 ? -5.836 -3.997 22.529 1.00 93.94 120 PRO A CA 1
ATOM 893 C C . PRO A 1 120 ? -4.376 -4.201 22.957 1.00 93.94 120 PRO A C 1
ATOM 895 O O . PRO A 1 120 ? -3.508 -4.410 22.114 1.00 93.94 120 PRO A O 1
ATOM 898 N N . GLU A 1 121 ? -4.102 -4.193 24.262 1.00 95.94 121 GLU A N 1
ATOM 899 C CA . GLU A 1 121 ? -2.759 -4.405 24.812 1.00 95.94 121 GLU A CA 1
ATOM 900 C C . GLU A 1 121 ? -2.264 -5.823 24.532 1.00 95.94 121 GLU A C 1
ATOM 902 O O . GLU A 1 121 ? -1.094 -6.021 24.200 1.00 95.94 121 GLU A O 1
ATOM 907 N N . GLU A 1 122 ? -3.151 -6.817 24.622 1.00 92.38 122 GLU A N 1
ATOM 908 C CA . GLU A 1 122 ? -2.817 -8.186 24.246 1.00 92.38 122 GLU A CA 1
ATOM 909 C C . GLU A 1 122 ? -2.532 -8.294 22.740 1.00 92.38 122 GLU A C 1
ATOM 911 O O . GLU A 1 122 ? -1.528 -8.898 22.352 1.00 92.38 122 GLU A O 1
ATOM 916 N N . ALA A 1 123 ? -3.359 -7.668 21.896 1.00 92.56 123 ALA A N 1
ATOM 917 C CA . ALA A 1 123 ? -3.156 -7.643 20.447 1.00 92.56 123 ALA A CA 1
ATOM 918 C C . ALA A 1 123 ? -1.791 -7.035 20.067 1.00 92.56 123 ALA A C 1
ATOM 920 O O . ALA A 1 123 ? -1.061 -7.604 19.249 1.00 92.56 123 ALA A O 1
ATOM 921 N N . GLU A 1 124 ? -1.417 -5.923 20.705 1.00 93.50 124 GLU A N 1
ATOM 922 C CA . GLU A 1 124 ? -0.121 -5.262 20.527 1.00 93.50 124 GLU A CA 1
ATOM 923 C C . GLU A 1 124 ? 1.036 -6.135 21.037 1.00 93.50 124 GLU A C 1
ATOM 925 O O . GLU A 1 124 ? 2.050 -6.304 20.355 1.00 93.50 124 GLU A O 1
ATOM 930 N N . ALA A 1 125 ? 0.883 -6.770 22.204 1.00 91.50 125 ALA A N 1
ATOM 931 C CA . ALA A 1 125 ? 1.898 -7.666 22.751 1.00 91.50 125 ALA A CA 1
ATOM 932 C C . ALA A 1 125 ? 2.153 -8.881 21.842 1.00 91.50 125 ALA A C 1
ATOM 934 O O . ALA A 1 125 ? 3.288 -9.343 21.716 1.00 91.50 125 ALA A O 1
ATOM 935 N N . TRP A 1 126 ? 1.125 -9.424 21.188 1.00 90.50 126 TRP A N 1
ATOM 936 C CA . TRP A 1 126 ? 1.284 -10.501 20.203 1.00 90.50 126 TRP A CA 1
ATOM 937 C C . TRP A 1 126 ? 2.072 -10.030 18.979 1.00 90.50 126 TRP A C 1
ATOM 939 O O . TRP A 1 126 ? 3.012 -10.709 18.544 1.00 90.50 126 TRP A O 1
ATOM 949 N N . TRP A 1 127 ? 1.729 -8.845 18.473 1.00 93.38 127 TRP A N 1
ATOM 950 C CA . TRP A 1 127 ? 2.404 -8.234 17.337 1.00 93.38 127 TRP A CA 1
ATOM 951 C C . TRP A 1 127 ? 3.894 -8.013 17.610 1.00 93.38 127 TRP A C 1
ATOM 953 O O . TRP A 1 127 ? 4.737 -8.421 16.804 1.00 93.38 127 TRP A O 1
ATOM 963 N N . GLN A 1 128 ? 4.234 -7.403 18.751 1.00 94.19 128 GLN A N 1
ATOM 964 C CA . GLN A 1 128 ? 5.624 -7.106 19.105 1.00 94.19 128 GLN A CA 1
ATOM 965 C C . GLN A 1 128 ? 6.436 -8.377 19.364 1.00 94.19 128 GLN A C 1
ATOM 967 O O . GLN A 1 128 ? 7.515 -8.506 18.790 1.00 94.19 128 GLN A O 1
ATOM 972 N N . ARG A 1 129 ? 5.900 -9.358 20.109 1.00 93.00 129 ARG A N 1
ATOM 973 C CA . ARG A 1 129 ? 6.593 -10.641 20.349 1.00 93.00 129 ARG A CA 1
ATOM 974 C C . ARG A 1 129 ? 6.962 -11.350 19.045 1.00 93.00 129 ARG A C 1
ATOM 976 O O . ARG A 1 129 ? 8.097 -11.784 18.871 1.00 93.00 129 ARG A O 1
ATOM 983 N N . THR A 1 130 ? 6.023 -11.426 18.101 1.00 91.00 130 THR A N 1
ATOM 984 C CA . THR A 1 130 ? 6.267 -12.076 16.802 1.00 91.00 130 THR A CA 1
ATOM 985 C C . THR A 1 130 ? 7.272 -11.284 15.964 1.00 91.00 130 THR A C 1
ATOM 987 O O . THR A 1 130 ? 8.182 -11.855 15.368 1.00 91.00 130 THR A O 1
ATOM 990 N N . LYS A 1 131 ? 7.159 -9.951 15.952 1.00 93.19 131 LYS A N 1
ATOM 991 C CA . LYS A 1 131 ? 8.099 -9.058 15.261 1.00 93.19 131 LYS A CA 1
ATOM 992 C C . LYS A 1 131 ? 9.525 -9.169 15.811 1.00 93.19 131 LYS A C 1
ATOM 994 O O . LYS A 1 131 ? 10.473 -9.065 15.036 1.00 93.19 131 LYS A O 1
ATOM 999 N N . GLU A 1 132 ? 9.690 -9.325 17.120 1.00 93.12 132 GLU A N 1
ATOM 1000 C CA . GLU A 1 132 ? 10.994 -9.525 17.762 1.00 93.12 132 GLU A CA 1
ATOM 1001 C C . GLU A 1 132 ? 11.597 -10.883 17.405 1.00 93.12 132 GLU A C 1
ATOM 1003 O O . GLU A 1 132 ? 12.769 -10.936 17.032 1.00 93.12 132 GLU A O 1
ATOM 1008 N N . ALA A 1 133 ? 10.792 -11.949 17.422 1.00 90.75 133 ALA A N 1
ATOM 1009 C CA . ALA A 1 133 ? 11.221 -13.272 16.980 1.00 90.75 133 ALA A CA 1
ATOM 1010 C C . ALA A 1 133 ? 11.698 -13.255 15.515 1.00 90.75 133 ALA A C 1
ATOM 1012 O O . ALA A 1 133 ? 12.811 -13.683 15.232 1.00 90.75 133 ALA A O 1
ATOM 1013 N N . GLU A 1 134 ? 10.929 -12.660 14.595 1.00 89.75 134 GLU A N 1
ATOM 1014 C CA . GLU A 1 134 ? 11.322 -12.539 13.179 1.00 89.75 134 GLU A CA 1
ATOM 1015 C C . GLU A 1 134 ? 12.641 -11.770 12.989 1.00 89.75 134 GLU A C 1
ATOM 1017 O O . GLU A 1 134 ? 13.449 -12.121 12.131 1.00 89.75 134 GLU A O 1
ATOM 1022 N N . LYS A 1 135 ? 12.886 -10.721 13.788 1.00 88.12 135 LYS A N 1
ATOM 1023 C CA . LYS A 1 135 ? 14.162 -9.986 13.754 1.00 88.12 135 LYS A CA 1
ATOM 1024 C C . LYS A 1 135 ? 15.330 -10.844 14.237 1.00 88.12 135 LYS A C 1
ATOM 1026 O O . LYS A 1 135 ? 16.422 -10.723 13.687 1.00 88.12 135 LYS A O 1
ATOM 1031 N N . ALA A 1 136 ? 15.115 -11.662 15.266 1.00 88.31 136 ALA A N 1
ATOM 1032 C CA . ALA A 1 136 ? 16.141 -12.548 15.801 1.00 88.31 136 ALA A CA 1
ATOM 1033 C C . ALA A 1 136 ? 16.530 -13.640 14.791 1.00 88.31 136 ALA A C 1
ATOM 1035 O O . ALA A 1 136 ? 17.719 -13.895 14.624 1.00 88.31 136 ALA A O 1
ATOM 1036 N N . GLU A 1 137 ? 15.562 -14.222 14.078 1.00 85.62 137 GLU A N 1
ATOM 1037 C CA . GLU A 1 137 ? 15.818 -15.215 13.021 1.00 85.62 137 GLU A CA 1
ATOM 1038 C C . GLU A 1 137 ? 16.534 -14.588 11.814 1.00 85.62 137 GLU A C 1
ATOM 1040 O O . GLU A 1 137 ? 17.568 -15.088 11.371 1.00 85.62 137 GLU A O 1
ATOM 1045 N N . ALA A 1 138 ? 16.089 -13.406 11.366 1.00 83.25 138 ALA A N 1
ATOM 1046 C CA . ALA A 1 138 ? 16.756 -12.678 10.285 1.00 83.25 138 ALA A CA 1
ATOM 1047 C C . ALA A 1 138 ? 18.222 -12.331 10.622 1.00 83.25 138 ALA A C 1
ATOM 1049 O O . ALA A 1 138 ? 19.088 -12.370 9.749 1.00 83.25 138 ALA A O 1
ATOM 1050 N N . ALA A 1 139 ? 18.527 -12.028 11.891 1.00 80.44 139 ALA A N 1
ATOM 1051 C CA . ALA A 1 139 ? 19.893 -11.765 12.351 1.00 80.44 139 ALA A CA 1
ATOM 1052 C C . ALA A 1 139 ? 20.797 -13.014 12.329 1.00 80.44 139 ALA A C 1
ATOM 1054 O O . ALA A 1 139 ? 22.019 -12.873 12.282 1.00 80.44 139 ALA A O 1
ATOM 1055 N N . LYS A 1 140 ? 20.217 -14.220 12.337 1.00 79.38 140 LYS A N 1
ATOM 1056 C CA . LYS A 1 140 ? 20.938 -15.497 12.199 1.00 79.38 140 LYS A CA 1
ATOM 1057 C C . LYS A 1 140 ? 21.136 -15.923 10.739 1.00 79.38 140 LYS A C 1
ATOM 1059 O O . LYS A 1 140 ? 21.813 -16.915 10.490 1.00 79.38 140 LYS A O 1
ATOM 1064 N N . GLY A 1 141 ? 20.576 -15.179 9.780 1.00 69.69 141 GLY A N 1
ATOM 1065 C CA . GLY A 1 141 ? 20.565 -15.555 8.363 1.00 69.69 141 GLY A CA 1
ATOM 1066 C C . GLY A 1 141 ? 19.570 -16.670 8.033 1.00 69.69 141 GLY A C 1
ATOM 1067 O O . GLY A 1 141 ? 19.639 -17.236 6.945 1.00 69.69 141 GLY A O 1
ATOM 1068 N N . GLU A 1 142 ? 18.663 -16.987 8.957 1.00 60.28 142 GLU A N 1
ATOM 1069 C CA . GLU A 1 142 ? 17.596 -17.962 8.755 1.00 60.28 142 GLU A CA 1
ATOM 1070 C C . GLU A 1 142 ? 16.368 -17.237 8.191 1.00 60.28 142 GLU A C 1
ATOM 1072 O O . GLU A 1 142 ? 15.961 -16.175 8.674 1.00 60.28 142 GLU A O 1
ATOM 1077 N N . GLU A 1 143 ? 15.804 -17.777 7.111 1.00 52.56 143 GLU A N 1
ATOM 1078 C CA . GLU A 1 143 ? 14.584 -17.235 6.521 1.00 52.56 143 GLU A CA 1
ATOM 1079 C C . GLU A 1 143 ? 13.424 -17.476 7.502 1.00 52.56 143 GLU A C 1
ATOM 1081 O O . GLU A 1 143 ? 13.289 -18.594 8.012 1.00 52.56 143 GLU A O 1
ATOM 1086 N N . PRO A 1 144 ? 12.608 -16.455 7.834 1.00 50.53 144 PRO A N 1
ATOM 1087 C CA . PRO A 1 144 ? 11.542 -16.630 8.808 1.00 50.53 144 PRO A CA 1
ATOM 1088 C C . PRO A 1 144 ? 10.572 -17.721 8.327 1.00 50.53 144 PRO A C 1
ATOM 1090 O O . PRO A 1 144 ? 10.259 -17.762 7.133 1.00 50.53 144 PRO A O 1
ATOM 1093 N N . PRO A 1 145 ? 10.085 -18.595 9.230 1.00 49.38 145 PRO A N 1
ATOM 1094 C CA . PRO A 1 145 ? 9.190 -19.677 8.847 1.00 49.38 145 PRO A CA 1
ATOM 1095 C C . PRO A 1 145 ? 7.928 -19.123 8.159 1.00 49.38 145 PRO A C 1
ATOM 1097 O O . PRO A 1 145 ? 7.477 -18.027 8.522 1.00 49.38 145 PRO A O 1
ATOM 1100 N N . PRO A 1 146 ? 7.387 -19.852 7.161 1.00 50.53 146 PRO A N 1
ATOM 1101 C CA . PRO A 1 146 ? 6.276 -19.391 6.327 1.00 50.53 146 PRO A CA 1
ATOM 1102 C C . PRO A 1 146 ? 5.047 -18.956 7.138 1.00 50.53 146 PRO A C 1
ATOM 1104 O O . PRO A 1 146 ? 4.613 -19.728 8.024 1.00 50.53 146 PRO A O 1
#

Organism: Emiliania huxleyi (NCBI:txid2903)